Protein AF-A0A969IMR4-F1 (afdb_monomer)

Solvent-accessible surface area (backbone atoms only — not comparable to full-atom values): 5365 Å² total; per-residue (Å²): 130,90,61,49,59,70,56,50,55,50,51,30,56,76,72,72,49,92,75,61,77,88,48,38,65,58,51,29,55,56,49,41,53,52,52,53,53,56,51,55,49,67,68,76,63,70,69,82,71,70,80,84,73,71,77,74,84,75,77,71,86,65,89,71,72,94,73,98,71,88,89,88,83,77,86,89,76,132

Radius of gyration: 22.49 Å; Cα contacts (8 Å, |Δi|>4): 21; chains: 1; bounding box: 52×34×36 Å

Secondary structure (DSSP, 8-state):
-PPPHHHHHHHHHHTT----HHHHHHHHHHHHHHHHHHHHHHHT---------PPP----S--SS------SSSS---

pLDDT: mean 73.12, std 16.75, range [41.03, 94.94]

Nearest PDB structures (foldseek):
  2g5i-assembly1_C  TM=8.007E-01  e=4.595E-02  Staphylococcus aureus
  3ip4-assembly1_C  TM=7.839E-01  e=4.595E-02  Staphylococcus aureus subsp. aureus Mu50
  4beh-assembly1_B  TM=3.855E-01  e=8.969E+00  Homo sapiens

Foldseek 3Di:
DQFDLVNQVVVCVVVVHDDDSVCSVVVSVVVVVVVVVVVVVVVPDDPPDDPPPPPPPPPPPPPDDDDPDDDPPPPPDD

Sequence (78 aa):
MPLDRAAVAHIATLARIKVPEGELVRMAKELDGILHWVEQLKEDGFAQAAVYDRPACTTTAAVRSGALRTTAASSWAG

Structure (mmCIF, N/CA/C/O backbone):
data_AF-A0A969IMR4-F1
#
_entry.id   AF-A0A969IMR4-F1
#
loop_
_atom_site.group_PDB
_atom_site.id
_atom_site.type_symbol
_atom_site.label_atom_id
_atom_site.label_alt_id
_atom_site.label_comp_id
_atom_site.label_asym_id
_atom_site.label_entity_id
_atom_site.label_seq_id
_atom_site.pdbx_PDB_ins_code
_atom_site.Cartn_x
_atom_site.Cartn_y
_atom_site.Cartn_z
_atom_site.occupancy
_atom_site.B_iso_or_equiv
_atom_site.auth_seq_id
_atom_site.auth_comp_id
_atom_site.auth_asym_id
_atom_site.auth_atom_id
_atom_site.pdbx_PDB_model_num
ATOM 1 N N . MET A 1 1 ? -6.454 2.847 -10.980 1.00 54.91 1 MET A N 1
ATOM 2 C CA . MET A 1 1 ? -7.571 2.124 -10.301 1.00 54.91 1 MET A CA 1
ATOM 3 C C . MET A 1 1 ? -7.614 2.575 -8.843 1.00 54.91 1 MET A C 1
ATOM 5 O O . MET A 1 1 ? -6.532 2.625 -8.280 1.00 54.91 1 MET A O 1
ATOM 9 N N . PRO A 1 2 ? -8.775 2.879 -8.225 1.00 65.00 2 PRO A N 1
ATOM 10 C CA . PRO A 1 2 ? -8.807 3.383 -6.848 1.00 65.00 2 PRO A CA 1
ATOM 11 C C . PRO A 1 2 ? -8.432 2.295 -5.831 1.00 65.00 2 PRO A C 1
ATOM 13 O O . PRO A 1 2 ? -8.986 1.193 -5.857 1.00 65.00 2 PRO A O 1
ATOM 16 N N . LEU A 1 3 ? -7.498 2.608 -4.933 1.00 75.25 3 LEU A N 1
ATOM 17 C CA . LEU A 1 3 ? -7.066 1.712 -3.859 1.00 75.25 3 LEU A CA 1
ATOM 18 C C . LEU A 1 3 ? -8.039 1.767 -2.662 1.00 75.25 3 LEU A C 1
ATOM 20 O O . LEU A 1 3 ? -8.271 2.832 -2.093 1.00 75.25 3 LEU A O 1
ATOM 24 N N . ASP A 1 4 ? -8.594 0.619 -2.259 1.00 82.94 4 ASP A N 1
ATOM 25 C CA . ASP A 1 4 ? -9.514 0.520 -1.115 1.00 82.94 4 ASP A CA 1
ATOM 26 C C . ASP A 1 4 ? -8.788 0.268 0.223 1.00 82.94 4 ASP A C 1
ATOM 28 O O . ASP A 1 4 ? -7.695 -0.305 0.274 1.00 82.94 4 ASP A O 1
ATOM 32 N N . ARG A 1 5 ? -9.432 0.637 1.337 1.00 82.94 5 ARG A N 1
ATOM 33 C CA . ARG A 1 5 ? -8.934 0.391 2.701 1.00 82.94 5 ARG A CA 1
ATOM 34 C C . ARG A 1 5 ? -8.661 -1.088 2.971 1.00 82.94 5 ARG A C 1
ATOM 36 O O . ARG A 1 5 ? -7.661 -1.401 3.619 1.00 82.94 5 ARG A O 1
ATOM 43 N N . ALA A 1 6 ? -9.500 -1.993 2.456 1.00 86.06 6 ALA A N 1
ATOM 44 C CA . ALA A 1 6 ? -9.289 -3.430 2.619 1.00 86.06 6 ALA A CA 1
ATOM 45 C C . ALA A 1 6 ? -8.006 -3.903 1.914 1.00 86.06 6 ALA A C 1
ATOM 47 O O . ALA A 1 6 ? -7.276 -4.738 2.450 1.00 86.06 6 ALA A O 1
ATOM 48 N N . ALA A 1 7 ? -7.684 -3.323 0.752 1.00 89.12 7 ALA A N 1
ATOM 49 C CA . ALA A 1 7 ? -6.454 -3.628 0.026 1.00 89.12 7 ALA A CA 1
ATOM 50 C C . ALA A 1 7 ? -5.212 -3.156 0.800 1.00 89.12 7 ALA A C 1
ATOM 52 O O . ALA A 1 7 ? -4.245 -3.908 0.917 1.00 89.12 7 ALA A O 1
ATOM 53 N N . VAL A 1 8 ? -5.253 -1.960 1.401 1.00 88.12 8 VAL A N 1
ATOM 54 C CA . VAL A 1 8 ? -4.153 -1.442 2.239 1.00 88.12 8 VAL A CA 1
ATOM 55 C C . VAL A 1 8 ? -3.935 -2.313 3.478 1.00 88.12 8 VAL A C 1
ATOM 57 O O . VAL A 1 8 ? -2.796 -2.659 3.787 1.00 88.12 8 VAL A O 1
ATOM 60 N N . ALA A 1 9 ? -5.007 -2.732 4.157 1.00 87.25 9 ALA A N 1
ATOM 61 C CA . ALA A 1 9 ? -4.913 -3.631 5.309 1.00 87.25 9 ALA A CA 1
ATOM 62 C C . ALA A 1 9 ? -4.325 -5.004 4.927 1.00 87.25 9 ALA A C 1
ATOM 64 O O . ALA A 1 9 ? -3.500 -5.569 5.656 1.00 87.25 9 ALA A O 1
ATOM 65 N N . HIS A 1 10 ? -4.700 -5.524 3.755 1.00 89.56 10 HIS A N 1
ATOM 66 C CA . HIS A 1 10 ? -4.148 -6.769 3.232 1.00 89.56 10 HIS A CA 1
ATOM 67 C C . HIS A 1 10 ? -2.646 -6.644 2.927 1.00 89.56 10 HIS A C 1
ATOM 69 O O . HIS A 1 10 ? -1.856 -7.472 3.381 1.00 89.56 10 HIS A O 1
ATOM 75 N N . ILE A 1 11 ? -2.231 -5.571 2.245 1.00 90.56 11 ILE A N 1
ATOM 76 C CA . ILE A 1 11 ? -0.817 -5.285 1.953 1.00 90.56 11 ILE A CA 1
ATOM 77 C C . ILE A 1 11 ? -0.012 -5.114 3.249 1.00 90.56 11 ILE A C 1
ATOM 79 O O . ILE A 1 11 ? 1.070 -5.689 3.373 1.00 90.56 11 ILE A O 1
ATOM 83 N N . ALA A 1 12 ? -0.544 -4.392 4.239 1.00 89.38 12 ALA A N 1
ATOM 84 C CA . ALA A 1 12 ? 0.102 -4.219 5.541 1.00 89.38 12 ALA A CA 1
ATOM 85 C C . ALA A 1 12 ? 0.337 -5.566 6.246 1.00 89.38 12 ALA A C 1
ATOM 87 O O . ALA A 1 12 ? 1.406 -5.799 6.815 1.00 89.38 12 ALA A O 1
ATOM 88 N N . THR A 1 13 ? -0.621 -6.489 6.132 1.00 91.25 13 THR A N 1
ATOM 89 C CA . THR A 1 13 ? -0.499 -7.850 6.671 1.00 91.25 13 THR A CA 1
ATOM 90 C C . THR A 1 13 ? 0.595 -8.645 5.953 1.00 91.25 13 THR A C 1
ATOM 92 O O . THR A 1 13 ? 1.426 -9.271 6.615 1.00 91.25 13 THR A O 1
ATOM 95 N N . LEU A 1 14 ? 0.654 -8.583 4.617 1.00 94.56 14 LEU A N 1
ATOM 96 C CA . LEU A 1 14 ? 1.702 -9.239 3.820 1.00 94.56 14 LEU A CA 1
ATOM 97 C C . LEU A 1 14 ? 3.099 -8.694 4.147 1.00 94.56 14 LEU A C 1
ATOM 99 O O . LEU A 1 14 ? 4.056 -9.459 4.269 1.00 94.56 14 LEU A O 1
ATOM 103 N N . ALA A 1 15 ? 3.202 -7.381 4.353 1.00 93.50 15 ALA A N 1
ATOM 104 C CA . ALA A 1 15 ? 4.437 -6.7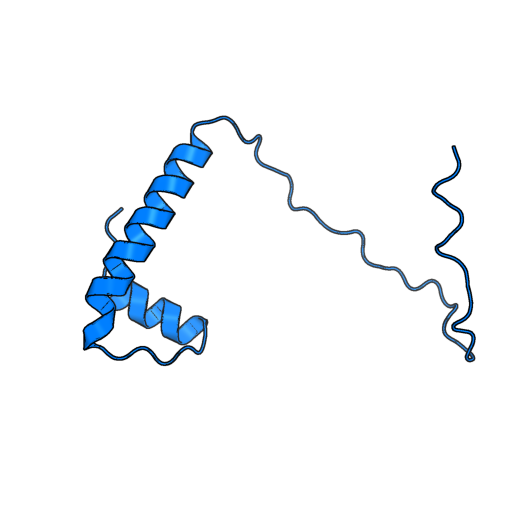01 4.727 1.00 93.50 15 ALA A CA 1
ATOM 105 C C . ALA A 1 15 ? 4.813 -6.869 6.214 1.00 93.50 15 ALA A C 1
ATOM 107 O O . ALA A 1 15 ? 5.897 -6.450 6.616 1.00 93.50 15 ALA A O 1
ATOM 108 N N . ARG A 1 16 ? 3.946 -7.491 7.031 1.00 94.94 16 ARG A N 1
ATOM 109 C CA . ARG A 1 16 ? 4.095 -7.634 8.493 1.00 94.94 16 ARG A CA 1
ATOM 110 C C . ARG A 1 16 ? 4.224 -6.288 9.226 1.00 94.94 16 ARG A C 1
ATOM 112 O O . ARG A 1 16 ? 4.921 -6.193 10.236 1.00 94.94 16 ARG A O 1
ATOM 119 N N . ILE A 1 17 ? 3.535 -5.257 8.737 1.00 91.81 17 ILE A N 1
ATOM 120 C CA . ILE A 1 17 ? 3.505 -3.915 9.330 1.00 91.81 17 ILE A CA 1
ATOM 121 C C . ILE A 1 17 ? 2.182 -3.734 10.072 1.00 91.81 17 ILE A C 1
ATOM 123 O O . ILE A 1 17 ? 1.106 -3.971 9.525 1.00 91.81 17 ILE A O 1
ATOM 127 N N . LYS A 1 18 ? 2.256 -3.294 11.330 1.00 87.06 18 LYS A N 1
ATOM 128 C CA . LYS A 1 18 ? 1.068 -2.991 12.130 1.00 87.06 18 LYS A CA 1
ATOM 129 C C . LYS A 1 18 ? 0.640 -1.550 11.854 1.00 87.06 18 LYS A C 1
ATOM 131 O O . LYS A 1 18 ? 1.293 -0.623 12.319 1.00 87.06 18 LYS A O 1
ATOM 136 N N . VAL A 1 19 ? -0.441 -1.377 11.098 1.00 85.25 19 VAL A N 1
ATOM 137 C CA . VAL A 1 19 ? -1.001 -0.061 10.758 1.00 85.25 19 VAL A CA 1
ATOM 138 C C . VAL A 1 19 ? -2.307 0.142 11.533 1.00 85.25 19 VAL A C 1
ATOM 140 O O . VAL A 1 19 ? -3.164 -0.744 11.497 1.00 85.25 19 VAL A O 1
ATOM 143 N N . PRO A 1 20 ? -2.481 1.259 12.260 1.00 88.06 20 PRO A N 1
ATOM 144 C CA . PRO A 1 20 ? -3.740 1.570 12.930 1.00 88.06 20 PRO A CA 1
ATOM 145 C C . PRO A 1 20 ? -4.830 1.960 11.918 1.00 88.06 20 PRO A C 1
ATOM 147 O O . PRO A 1 20 ? -4.560 2.628 10.921 1.00 88.06 20 PRO A O 1
ATOM 150 N N . GLU A 1 21 ? -6.089 1.604 12.194 1.00 81.19 21 GLU A N 1
ATOM 151 C CA . GLU A 1 21 ? -7.191 1.817 11.238 1.00 81.19 21 GLU A CA 1
ATOM 152 C C . GLU A 1 21 ? -7.438 3.287 10.870 1.00 81.19 21 GLU A C 1
ATOM 154 O O . GLU A 1 21 ? -7.832 3.590 9.743 1.00 81.19 21 GLU A O 1
ATOM 159 N N . GLY A 1 22 ? -7.143 4.213 11.788 1.00 85.19 22 GLY A N 1
ATOM 160 C CA . GLY A 1 22 ? -7.255 5.653 11.541 1.00 85.19 22 GLY A CA 1
ATOM 161 C C . GLY A 1 22 ? -6.298 6.176 10.463 1.00 85.19 22 GLY A C 1
ATOM 162 O O . GLY A 1 22 ? -6.579 7.199 9.842 1.00 85.19 22 GLY A O 1
ATOM 163 N N . GLU A 1 23 ? -5.200 5.467 10.189 1.00 86.00 23 GLU A N 1
ATOM 164 C CA . GLU A 1 23 ? -4.200 5.871 9.193 1.00 86.00 23 GLU A CA 1
ATOM 165 C C . GLU A 1 23 ? -4.413 5.211 7.826 1.00 86.00 23 GLU A C 1
ATOM 167 O O . GLU A 1 23 ? -3.855 5.676 6.830 1.00 86.00 23 GLU A O 1
ATOM 172 N N . LEU A 1 24 ? -5.278 4.193 7.733 1.00 85.81 24 LEU A N 1
ATOM 173 C CA . LEU A 1 24 ? -5.529 3.455 6.489 1.00 85.81 24 LEU A CA 1
ATOM 174 C C . LEU A 1 24 ? -6.023 4.359 5.356 1.00 85.81 24 LEU A C 1
ATOM 176 O O . LEU A 1 24 ? -5.618 4.191 4.210 1.00 85.81 24 LEU A O 1
ATOM 180 N N . VAL A 1 25 ? -6.873 5.342 5.671 1.00 85.50 25 VAL A N 1
ATOM 181 C CA . VAL A 1 25 ? -7.402 6.292 4.675 1.00 85.50 25 VAL A CA 1
ATOM 182 C C . VAL A 1 25 ? -6.290 7.184 4.125 1.00 85.50 25 VAL A C 1
ATOM 184 O O . VAL A 1 25 ? -6.233 7.445 2.924 1.00 85.50 25 VAL A O 1
ATOM 187 N N . ARG A 1 26 ? -5.385 7.639 4.996 1.00 89.00 26 ARG A N 1
ATOM 188 C CA . ARG A 1 26 ? -4.249 8.467 4.591 1.00 89.00 26 ARG A CA 1
ATOM 189 C C . ARG A 1 26 ? -3.272 7.656 3.739 1.00 89.00 26 ARG A C 1
ATOM 191 O O . ARG A 1 26 ? -2.878 8.123 2.674 1.00 89.00 26 ARG A O 1
ATOM 198 N N . MET A 1 27 ? -2.943 6.439 4.170 1.00 88.69 27 MET A N 1
ATOM 199 C CA . MET A 1 27 ? -2.062 5.544 3.417 1.00 88.69 27 MET A CA 1
ATOM 200 C C . MET A 1 27 ? -2.641 5.176 2.051 1.00 88.69 27 MET A C 1
ATOM 202 O O . MET A 1 27 ? -1.894 5.132 1.080 1.00 88.69 27 MET A O 1
ATOM 206 N N . ALA A 1 28 ? -3.958 4.969 1.949 1.00 89.06 28 ALA A N 1
ATOM 207 C CA . ALA A 1 28 ? -4.604 4.700 0.667 1.00 89.06 28 ALA A CA 1
ATOM 208 C C . ALA A 1 28 ? -4.357 5.833 -0.338 1.00 89.06 28 ALA A C 1
ATOM 210 O O . ALA A 1 28 ? -3.986 5.568 -1.477 1.00 89.06 28 ALA A O 1
ATOM 211 N N . LYS A 1 29 ? -4.475 7.093 0.1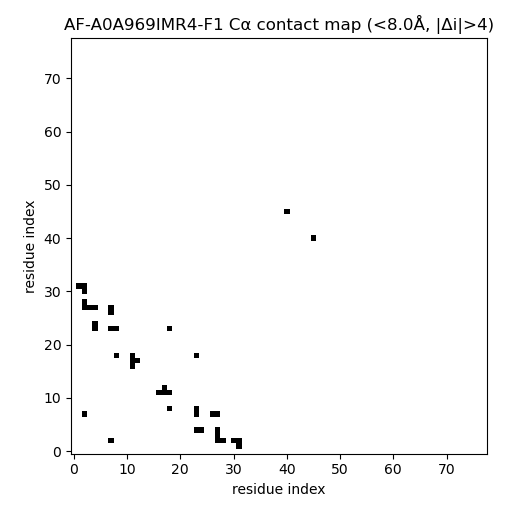01 1.00 89.12 29 LYS A N 1
ATOM 212 C CA . LYS A 1 29 ? -4.216 8.266 -0.745 1.00 89.12 29 LYS A CA 1
ATOM 213 C C . LYS A 1 29 ? -2.748 8.381 -1.165 1.00 89.12 29 LYS A C 1
ATOM 215 O O . LYS A 1 29 ? -2.467 8.711 -2.312 1.00 89.12 29 LYS A O 1
ATOM 220 N N . GLU A 1 30 ? -1.816 8.136 -0.245 1.00 90.81 30 GLU A N 1
ATOM 221 C CA . GLU A 1 30 ? -0.379 8.191 -0.551 1.00 90.81 30 GLU A CA 1
ATOM 222 C C . GLU A 1 30 ? 0.025 7.087 -1.544 1.00 90.81 30 GLU A C 1
ATOM 224 O O . GLU A 1 30 ? 0.746 7.353 -2.506 1.00 90.81 30 GLU A O 1
ATOM 229 N N . LEU A 1 31 ? -0.499 5.871 -1.369 1.00 90.62 31 LEU A N 1
ATOM 230 C CA . LEU A 1 31 ? -0.254 4.747 -2.274 1.00 90.62 31 LEU A CA 1
ATOM 231 C C . LEU A 1 31 ? -0.887 4.952 -3.656 1.00 90.62 31 LEU A C 1
ATOM 233 O O . LEU A 1 31 ? -0.262 4.607 -4.655 1.00 90.62 31 LEU A O 1
ATOM 237 N N . ASP A 1 32 ? -2.082 5.540 -3.729 1.00 90.62 32 ASP A N 1
ATOM 238 C CA . ASP A 1 32 ? -2.743 5.871 -4.999 1.00 90.62 32 ASP A CA 1
ATOM 239 C C . ASP A 1 32 ? -1.903 6.861 -5.828 1.00 90.62 32 ASP A C 1
ATOM 241 O O . ASP A 1 32 ? -1.706 6.663 -7.025 1.00 90.62 32 ASP A O 1
ATOM 245 N N . GLY A 1 33 ? -1.290 7.857 -5.175 1.00 90.56 33 GLY A N 1
ATOM 246 C CA . GLY A 1 33 ? -0.360 8.784 -5.827 1.00 90.56 33 GLY A CA 1
ATOM 247 C C . GLY A 1 33 ? 0.891 8.099 -6.392 1.00 90.56 33 GLY A C 1
ATOM 248 O O . GLY A 1 33 ? 1.307 8.399 -7.512 1.00 90.56 33 GLY A O 1
ATOM 249 N N . ILE A 1 34 ? 1.468 7.144 -5.654 1.00 90.88 34 ILE A N 1
ATOM 250 C CA . ILE A 1 34 ? 2.617 6.355 -6.130 1.00 90.88 34 ILE A CA 1
ATOM 251 C C . ILE A 1 34 ? 2.212 5.483 -7.322 1.00 90.88 34 ILE A C 1
ATOM 253 O O . ILE A 1 34 ? 2.933 5.438 -8.317 1.00 90.88 34 ILE A O 1
ATOM 257 N N . LEU A 1 35 ? 1.063 4.807 -7.248 1.00 88.88 35 LEU A N 1
ATOM 258 C CA . LEU A 1 35 ? 0.570 3.965 -8.339 1.00 88.88 35 LEU A CA 1
ATOM 259 C C . LEU A 1 35 ? 0.291 4.778 -9.603 1.00 88.88 35 LEU A C 1
ATOM 261 O O . LEU A 1 35 ? 0.651 4.332 -10.690 1.00 88.88 35 LEU A O 1
ATOM 265 N N . HIS A 1 36 ? -0.268 5.979 -9.465 1.00 90.00 36 HIS A N 1
ATOM 266 C CA . HIS A 1 36 ? -0.492 6.871 -10.597 1.00 90.00 36 HIS A CA 1
ATOM 267 C C . HIS A 1 36 ? 0.823 7.300 -11.267 1.00 90.00 36 HIS A C 1
ATOM 269 O O . HIS A 1 36 ? 0.926 7.296 -12.493 1.00 90.00 36 HIS A O 1
ATOM 275 N N . TRP A 1 37 ? 1.861 7.602 -10.481 1.00 90.81 37 TRP A N 1
ATOM 276 C CA . TRP A 1 37 ? 3.192 7.883 -11.026 1.00 90.81 37 TRP A CA 1
ATOM 277 C C . TRP A 1 37 ? 3.798 6.662 -11.743 1.00 90.81 37 TRP A C 1
ATOM 279 O O . TRP A 1 37 ? 4.345 6.791 -12.835 1.00 90.81 37 TRP A O 1
ATOM 289 N N . VAL A 1 38 ? 3.639 5.455 -11.185 1.00 87.75 38 VAL A N 1
ATOM 290 C CA . VAL A 1 38 ? 4.082 4.197 -11.822 1.00 87.75 38 VAL A CA 1
ATOM 291 C C . VAL A 1 38 ? 3.303 3.880 -13.110 1.00 87.75 38 VAL A C 1
ATOM 293 O O . VAL A 1 38 ? 3.829 3.218 -14.006 1.00 87.75 38 VAL A O 1
ATOM 296 N N . GLU A 1 39 ? 2.056 4.329 -13.233 1.00 86.12 39 GLU A N 1
ATOM 297 C CA . GLU A 1 39 ? 1.282 4.195 -14.472 1.00 86.12 39 GLU A CA 1
ATOM 298 C C . GLU A 1 39 ? 1.836 5.094 -15.585 1.00 86.12 39 GLU A C 1
ATOM 300 O O . GLU A 1 39 ? 2.048 4.587 -16.683 1.00 86.12 39 GLU A O 1
ATOM 305 N N . GLN A 1 40 ? 2.167 6.359 -15.295 1.00 87.38 40 GLN A N 1
ATOM 306 C CA . GLN A 1 40 ? 2.800 7.275 -16.269 1.00 87.38 40 GLN A CA 1
ATOM 307 C C . GLN A 1 40 ? 4.117 6.717 -16.793 1.00 87.38 40 GLN A C 1
ATOM 309 O O . GLN A 1 40 ? 4.417 6.768 -17.976 1.00 87.38 40 GLN A O 1
ATOM 314 N N . LEU A 1 41 ? 4.866 6.100 -15.889 1.00 84.88 41 LEU A N 1
ATOM 315 C CA . LEU A 1 41 ? 6.078 5.382 -16.196 1.00 84.88 41 LEU A CA 1
ATOM 316 C C . LEU A 1 41 ? 5.852 4.349 -17.331 1.00 84.88 41 LEU A C 1
ATOM 318 O O . LEU A 1 41 ? 6.576 4.370 -18.325 1.00 84.88 41 LEU A O 1
ATOM 322 N N . LYS A 1 42 ? 4.830 3.482 -17.262 1.00 77.25 42 LYS A N 1
ATOM 323 C CA . LYS A 1 42 ? 4.552 2.493 -18.338 1.00 77.25 42 LYS A CA 1
ATOM 324 C C . LYS A 1 42 ? 4.364 3.142 -19.720 1.00 77.25 42 LYS A C 1
ATOM 326 O O . LYS A 1 42 ? 4.633 2.497 -20.731 1.00 77.25 42 LYS A O 1
ATOM 331 N N . GLU A 1 43 ? 3.921 4.395 -19.698 1.00 75.75 43 GLU A N 1
ATOM 332 C CA . GLU A 1 43 ? 3.823 5.392 -20.767 1.00 75.75 43 GLU A CA 1
ATOM 333 C C . GLU A 1 43 ? 5.065 5.479 -21.660 1.00 75.75 43 GLU A C 1
ATOM 335 O O . GLU A 1 43 ? 5.060 5.285 -22.877 1.00 75.75 43 GLU A O 1
ATOM 340 N N . ASP A 1 44 ? 6.171 5.757 -20.967 1.00 71.94 44 ASP A N 1
ATOM 341 C CA . ASP A 1 44 ? 7.390 6.364 -21.503 1.00 71.94 44 ASP A CA 1
ATOM 342 C C . ASP A 1 44 ? 8.357 5.347 -22.139 1.00 71.94 44 ASP A C 1
ATOM 344 O O . ASP A 1 44 ? 9.510 5.659 -22.444 1.00 71.94 44 ASP A O 1
ATOM 348 N N . GLY A 1 45 ? 7.889 4.122 -22.394 1.00 62.19 45 GLY A N 1
ATOM 349 C CA . GLY A 1 45 ? 8.615 3.156 -23.214 1.00 62.19 45 GLY A CA 1
ATOM 350 C C . GLY A 1 45 ? 9.751 2.436 -22.493 1.00 62.19 45 GLY A C 1
ATOM 351 O O . GLY A 1 45 ? 10.842 2.277 -23.046 1.00 62.19 45 GLY A O 1
ATOM 352 N N . PHE A 1 46 ? 9.502 1.901 -21.294 1.00 64.75 46 PHE A N 1
ATOM 353 C CA . PHE A 1 46 ? 10.357 0.815 -20.807 1.00 64.75 46 PHE A CA 1
ATOM 354 C C . PHE A 1 46 ? 10.079 -0.405 -21.667 1.00 64.75 46 PHE A C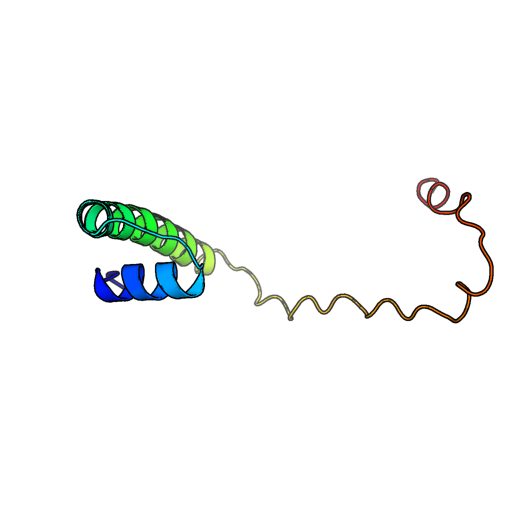 1
ATOM 356 O O . PHE A 1 46 ? 9.024 -1.034 -21.557 1.00 64.75 46 PHE A O 1
ATOM 363 N N . ALA A 1 47 ? 11.032 -0.760 -22.525 1.00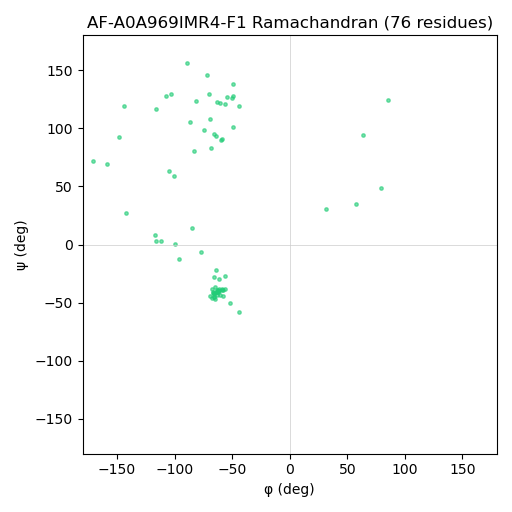 63.16 47 ALA A N 1
ATOM 364 C CA . ALA A 1 47 ? 11.045 -2.086 -23.114 1.00 63.16 47 ALA A CA 1
ATOM 365 C C . ALA A 1 47 ? 10.911 -3.098 -21.968 1.00 63.16 47 ALA A C 1
ATOM 367 O O . ALA A 1 47 ? 11.661 -3.009 -20.995 1.00 63.16 47 ALA A O 1
ATOM 368 N N . GLN A 1 48 ? 9.927 -4.000 -22.059 1.00 64.06 48 GLN A N 1
ATOM 369 C CA . GLN A 1 48 ? 9.648 -5.017 -21.048 1.00 64.06 48 GLN A CA 1
ATOM 370 C C . GLN A 1 48 ? 10.956 -5.730 -20.702 1.00 64.06 48 GLN A C 1
ATOM 372 O O . GLN A 1 48 ? 11.446 -6.553 -21.475 1.00 64.06 48 GLN A O 1
ATOM 377 N N . ALA A 1 49 ? 11.561 -5.350 -19.576 1.00 62.38 49 ALA A N 1
ATOM 378 C CA . ALA A 1 49 ? 12.842 -5.899 -19.192 1.00 62.38 49 ALA A CA 1
ATOM 379 C C . ALA A 1 49 ? 12.624 -7.394 -18.973 1.00 62.38 49 ALA A C 1
ATOM 381 O O . ALA A 1 49 ? 11.762 -7.794 -18.185 1.00 62.38 49 ALA A O 1
ATOM 382 N N . ALA A 1 50 ? 13.379 -8.223 -19.697 1.00 63.38 50 ALA A N 1
ATOM 383 C CA . ALA A 1 50 ? 13.506 -9.624 -19.339 1.00 63.38 50 ALA A CA 1
ATOM 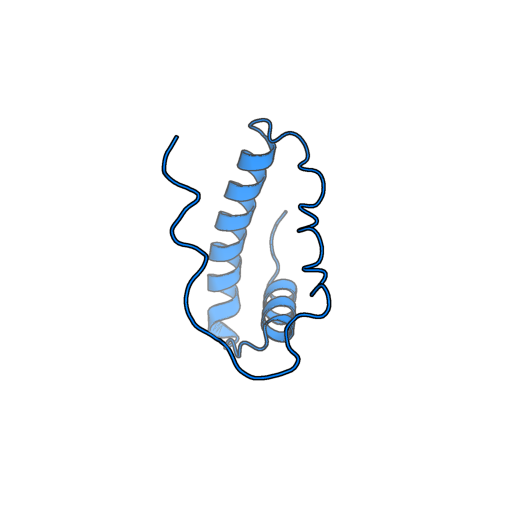384 C C . ALA A 1 50 ? 13.851 -9.683 -17.845 1.00 63.38 50 ALA A C 1
ATOM 386 O O . ALA A 1 50 ? 14.629 -8.851 -17.366 1.00 63.38 50 ALA A O 1
ATOM 387 N N . VAL A 1 51 ? 13.233 -10.615 -17.111 1.00 75.88 51 VAL A N 1
ATOM 388 C CA . VAL A 1 51 ? 13.537 -10.847 -15.694 1.00 75.88 51 VAL A CA 1
ATOM 389 C C . VAL A 1 51 ? 15.054 -10.831 -15.555 1.00 75.88 51 VAL A C 1
ATOM 391 O O . VAL A 1 51 ? 15.727 -11.608 -16.232 1.00 75.88 51 VAL A O 1
ATOM 394 N N . TYR A 1 52 ? 15.587 -9.905 -14.750 1.00 71.88 52 TYR A N 1
ATOM 395 C CA . TYR A 1 52 ? 17.016 -9.872 -14.464 1.00 71.88 52 TYR A CA 1
ATOM 396 C C . TYR A 1 52 ? 17.325 -11.108 -13.622 1.00 71.88 52 TYR A C 1
ATOM 398 O O . TYR A 1 52 ? 17.312 -11.068 -12.390 1.00 71.88 52 TYR A O 1
ATOM 406 N N . ASP A 1 53 ? 17.523 -12.233 -14.301 1.00 73.75 53 ASP A N 1
ATOM 407 C CA . ASP A 1 53 ? 18.038 -13.439 -13.695 1.00 73.75 53 ASP A CA 1
ATOM 408 C C . ASP A 1 53 ? 19.521 -13.191 -13.474 1.00 73.75 53 ASP A C 1
ATOM 410 O O . ASP A 1 53 ? 20.345 -13.227 -14.393 1.00 73.75 53 ASP A O 1
ATOM 414 N N . ARG A 1 54 ? 19.855 -12.814 -12.240 1.00 71.44 54 ARG A N 1
ATOM 415 C CA . ARG A 1 54 ? 21.251 -12.762 -11.839 1.00 71.44 54 ARG A CA 1
ATOM 416 C C . ARG A 1 54 ? 21.777 -14.188 -12.000 1.00 71.44 54 ARG A C 1
ATOM 418 O O . ARG A 1 54 ? 21.234 -15.068 -11.330 1.00 71.44 54 ARG A O 1
ATOM 425 N N . PRO A 1 55 ? 22.828 -14.429 -12.806 1.00 68.69 55 PRO A N 1
ATOM 426 C CA . PRO A 1 55 ? 23.372 -15.769 -12.935 1.00 68.69 55 PRO A CA 1
ATOM 427 C C . PRO A 1 55 ? 23.714 -16.268 -11.535 1.00 68.69 55 PRO A C 1
ATOM 429 O O . PRO A 1 55 ? 24.372 -15.559 -10.762 1.00 68.69 55 PRO A O 1
ATOM 432 N N . ALA A 1 56 ? 23.196 -17.448 -11.188 1.00 67.69 56 ALA A N 1
ATOM 433 C CA . ALA A 1 56 ? 23.477 -18.068 -9.907 1.00 67.69 56 ALA A CA 1
ATOM 434 C C . ALA A 1 56 ? 24.992 -18.036 -9.698 1.00 67.69 56 ALA A C 1
ATOM 436 O O . ALA A 1 56 ? 25.751 -18.441 -10.579 1.00 67.69 56 ALA A O 1
ATOM 437 N N . CYS A 1 57 ? 25.433 -17.525 -8.548 1.00 55.56 57 CYS A N 1
ATOM 438 C CA . CYS A 1 57 ? 26.807 -17.696 -8.109 1.00 55.56 57 CYS A CA 1
ATOM 439 C C . CYS A 1 57 ? 27.037 -19.204 -7.987 1.00 55.56 57 CYS A C 1
ATOM 441 O O . CYS A 1 57 ? 26.768 -19.808 -6.946 1.00 55.56 57 CYS A O 1
ATOM 443 N N . THR A 1 58 ? 27.486 -19.842 -9.066 1.00 59.41 58 THR A N 1
ATOM 444 C CA . THR A 1 58 ? 28.071 -21.166 -8.993 1.00 59.41 58 THR A CA 1
ATOM 445 C C . THR A 1 58 ? 29.345 -20.956 -8.205 1.00 59.41 58 THR A C 1
ATOM 447 O O . THR A 1 58 ? 30.365 -20.525 -8.741 1.00 59.41 58 THR A O 1
ATOM 450 N N . THR A 1 59 ? 29.266 -21.189 -6.897 1.00 57.81 59 THR A N 1
ATOM 451 C CA . THR A 1 59 ? 30.453 -21.410 -6.087 1.00 57.81 59 THR A CA 1
ATOM 452 C C . THR A 1 59 ? 31.147 -22.623 -6.700 1.00 57.81 59 THR A C 1
ATOM 454 O O . THR A 1 59 ? 30.835 -23.765 -6.373 1.00 57.81 59 THR A O 1
ATOM 457 N N . THR A 1 60 ? 32.053 -22.389 -7.648 1.00 51.94 60 THR A N 1
ATOM 458 C CA . THR A 1 60 ? 33.018 -23.387 -8.096 1.00 51.94 60 THR A CA 1
ATOM 459 C C . THR A 1 60 ? 33.898 -23.668 -6.895 1.00 51.94 60 THR A C 1
ATOM 461 O O . THR A 1 60 ? 34.800 -22.891 -6.621 1.00 51.94 60 THR A O 1
ATOM 464 N N . ALA A 1 61 ? 33.546 -24.699 -6.124 1.00 52.25 61 ALA A N 1
ATOM 465 C CA . ALA A 1 61 ? 34.392 -25.557 -5.289 1.00 52.25 61 ALA A CA 1
ATOM 466 C C . ALA A 1 61 ? 35.676 -24.971 -4.638 1.00 52.25 61 ALA A C 1
ATOM 468 O O . ALA A 1 61 ? 36.623 -25.718 -4.416 1.00 52.25 61 ALA A O 1
ATOM 469 N N . ALA A 1 62 ? 35.734 -23.683 -4.292 1.00 48.09 62 ALA A N 1
ATOM 470 C CA . ALA A 1 62 ? 36.937 -23.040 -3.754 1.00 48.09 62 ALA A CA 1
ATOM 471 C C . ALA A 1 62 ? 36.768 -22.523 -2.320 1.00 48.09 62 ALA A C 1
ATOM 473 O O . ALA A 1 62 ? 37.711 -21.987 -1.751 1.00 48.09 62 ALA A O 1
ATOM 474 N N . VAL A 1 63 ? 35.613 -22.738 -1.681 1.00 50.75 63 VAL A N 1
ATOM 475 C CA . VAL A 1 63 ? 35.480 -22.544 -0.226 1.00 50.75 63 VAL A CA 1
ATOM 476 C C . VAL A 1 63 ? 35.541 -23.901 0.468 1.00 50.75 63 VAL A C 1
ATOM 478 O O . VAL A 1 63 ? 34.632 -24.337 1.168 1.00 50.75 63 VAL A O 1
ATOM 481 N N . ARG A 1 64 ? 36.656 -24.596 0.249 1.00 51.66 64 ARG A N 1
ATOM 482 C C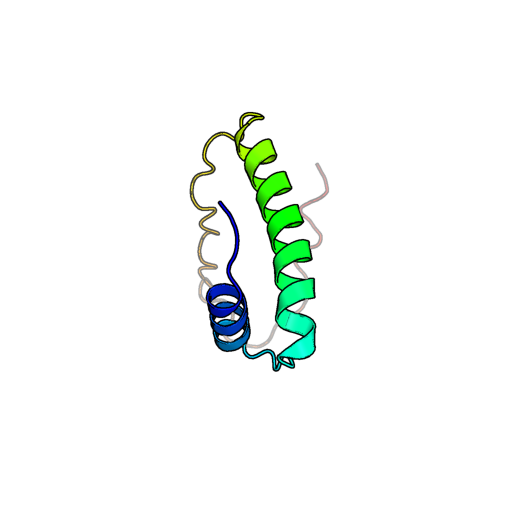A . ARG A 1 64 ? 37.187 -25.545 1.222 1.00 51.66 64 ARG A CA 1
ATOM 483 C C . ARG A 1 64 ? 38.537 -24.984 1.659 1.00 51.66 64 ARG A C 1
ATOM 485 O O . ARG A 1 64 ? 39.459 -24.918 0.854 1.00 51.66 64 ARG A O 1
ATOM 492 N N . SER A 1 65 ? 38.629 -24.656 2.948 1.00 45.41 65 SER A N 1
ATOM 493 C CA . SER A 1 65 ? 39.796 -24.120 3.681 1.00 45.41 65 SER A CA 1
ATOM 494 C C . SER A 1 65 ? 39.957 -22.597 3.597 1.00 45.41 65 SER A C 1
ATOM 496 O O . SER A 1 65 ? 39.982 -22.014 2.523 1.00 45.41 65 SER A O 1
ATOM 498 N N . GLY A 1 66 ? 40.024 -21.945 4.761 1.00 52.84 66 GLY A N 1
ATOM 499 C CA . GLY A 1 66 ? 39.969 -20.492 4.908 1.00 52.84 66 GLY A CA 1
ATOM 500 C C . GLY A 1 66 ? 41.033 -19.728 4.118 1.00 52.84 66 GLY A C 1
ATOM 501 O O . GLY A 1 66 ? 42.224 -19.885 4.357 1.00 52.84 66 GLY A O 1
ATOM 502 N N . ALA A 1 67 ? 40.588 -18.844 3.227 1.00 49.22 67 ALA A N 1
ATOM 503 C CA . ALA A 1 67 ? 41.424 -17.827 2.599 1.00 49.22 67 ALA A CA 1
ATOM 504 C C . ALA A 1 67 ? 40.552 -16.678 2.064 1.00 49.22 67 ALA A C 1
ATOM 506 O O . ALA A 1 67 ? 40.416 -16.485 0.862 1.00 49.22 67 ALA A O 1
ATOM 507 N N . LEU A 1 68 ? 39.948 -15.881 2.951 1.00 48.47 68 LEU A N 1
ATOM 508 C CA . LEU A 1 68 ? 39.460 -14.554 2.563 1.00 48.47 68 LEU A CA 1
ATOM 509 C C . LEU A 1 68 ? 40.627 -13.569 2.633 1.00 48.47 68 LEU A C 1
ATOM 511 O O . LEU A 1 68 ? 40.772 -12.846 3.615 1.00 48.47 68 LEU A O 1
ATOM 515 N N . ARG A 1 69 ? 41.470 -13.547 1.599 1.00 50.81 69 ARG A N 1
ATOM 516 C CA . ARG A 1 69 ? 42.295 -12.376 1.279 1.00 50.81 69 ARG A CA 1
ATOM 517 C C . ARG A 1 69 ? 42.423 -12.225 -0.238 1.00 50.81 69 ARG A C 1
ATOM 519 O O . ARG A 1 69 ? 42.959 -13.091 -0.911 1.00 50.81 69 ARG A O 1
ATOM 526 N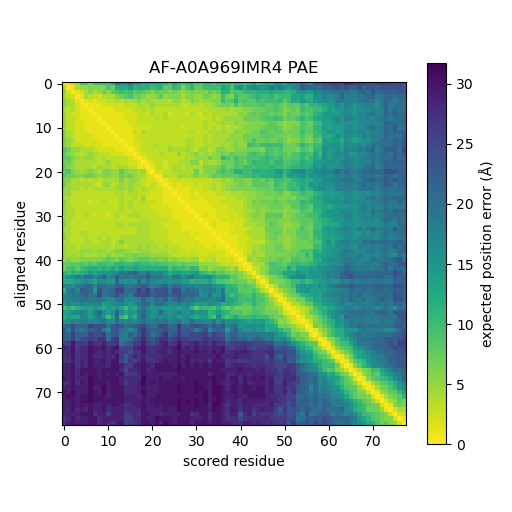 N . THR A 1 70 ? 41.927 -11.077 -0.706 1.00 52.34 70 THR A N 1
ATOM 527 C CA . THR A 1 70 ? 42.341 -10.349 -1.917 1.00 52.34 70 THR A CA 1
ATOM 528 C C . THR A 1 70 ? 42.143 -11.045 -3.267 1.00 52.34 70 THR A C 1
ATOM 530 O O . THR A 1 70 ? 43.049 -11.714 -3.744 1.00 52.34 70 THR A O 1
ATOM 533 N N . THR A 1 71 ? 41.019 -10.796 -3.952 1.00 52.94 71 THR A N 1
ATOM 534 C CA . THR A 1 71 ? 40.988 -10.624 -5.429 1.00 52.94 71 THR A CA 1
ATOM 535 C C . THR A 1 71 ? 39.614 -10.130 -5.903 1.00 52.94 71 THR A C 1
ATOM 537 O O . THR A 1 71 ? 38.832 -10.847 -6.508 1.00 52.94 71 THR A O 1
ATOM 540 N N . ALA A 1 72 ? 39.298 -8.870 -5.614 1.00 47.56 72 ALA A N 1
ATOM 541 C CA . ALA A 1 72 ? 38.247 -8.137 -6.333 1.00 47.56 72 ALA A CA 1
ATOM 542 C C . ALA A 1 72 ? 38.643 -6.665 -6.548 1.00 47.56 72 ALA A C 1
ATOM 544 O O . ALA A 1 72 ? 37.792 -5.789 -6.620 1.00 47.56 72 ALA A O 1
ATOM 545 N N . ALA A 1 73 ? 39.951 -6.388 -6.605 1.00 49.59 73 ALA A N 1
ATOM 546 C CA . ALA A 1 73 ? 40.495 -5.041 -6.785 1.00 49.59 73 ALA A CA 1
ATOM 547 C C . ALA A 1 73 ? 41.190 -4.833 -8.146 1.00 49.59 73 ALA A C 1
ATOM 549 O O . ALA A 1 73 ? 41.745 -3.767 -8.366 1.00 49.59 73 ALA A O 1
ATOM 550 N N . SER A 1 74 ? 41.196 -5.812 -9.061 1.00 49.81 74 SER A N 1
ATOM 551 C CA . SER A 1 74 ? 42.054 -5.757 -10.258 1.00 49.81 74 SER A CA 1
ATOM 552 C C . SER A 1 74 ? 41.341 -5.723 -11.614 1.00 49.81 74 SER A C 1
ATOM 554 O O . SER A 1 74 ? 42.028 -5.815 -12.622 1.00 49.81 74 SER A O 1
ATOM 556 N N . SER A 1 75 ? 40.012 -5.579 -1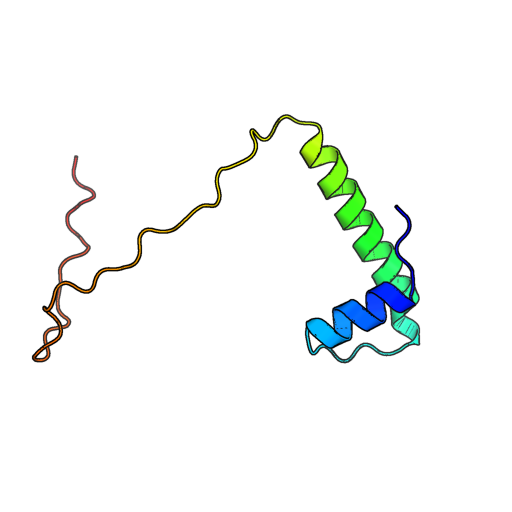1.696 1.00 52.88 75 SER A N 1
ATOM 557 C CA . SER A 1 75 ? 39.336 -5.491 -13.009 1.00 52.88 75 SER A CA 1
ATOM 558 C C . SER A 1 75 ? 38.971 -4.074 -13.465 1.00 52.88 75 SER A C 1
ATOM 560 O O . SER A 1 75 ? 38.428 -3.921 -14.551 1.00 52.88 75 SER A O 1
ATOM 562 N N . TRP A 1 76 ? 39.288 -3.037 -12.685 1.00 47.59 76 TRP A N 1
ATOM 563 C CA . TRP A 1 76 ? 39.147 -1.634 -13.102 1.00 47.59 76 TRP A CA 1
ATOM 564 C C . TRP A 1 76 ? 40.531 -1.051 -13.416 1.00 47.59 76 TRP A C 1
ATOM 566 O O . TRP A 1 76 ? 41.027 -0.165 -12.728 1.00 47.59 76 TRP A O 1
ATOM 576 N N . ALA A 1 77 ? 41.189 -1.613 -14.424 1.00 45.16 77 ALA A N 1
ATOM 577 C CA . ALA A 1 77 ? 42.331 -1.010 -15.101 1.00 45.16 77 ALA A CA 1
ATOM 578 C C . ALA A 1 77 ? 42.288 -1.484 -16.558 1.00 45.16 77 ALA A C 1
ATOM 580 O O . ALA A 1 77 ? 42.758 -2.574 -16.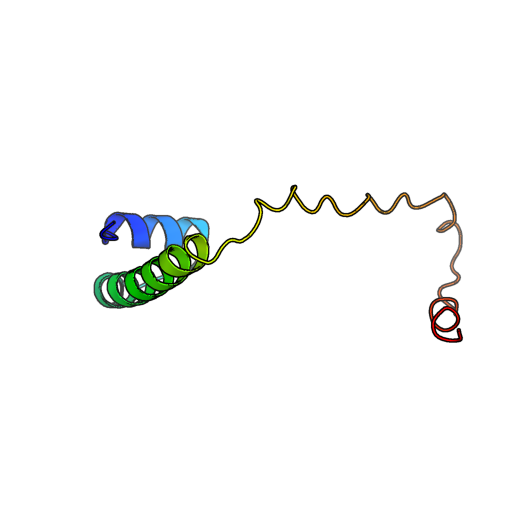882 1.00 45.16 77 ALA A O 1
ATOM 581 N N . GLY A 1 78 ? 41.639 -0.680 -17.395 1.00 41.03 78 GLY A N 1
ATOM 582 C CA . GLY A 1 78 ? 41.489 -0.862 -18.834 1.00 41.03 78 GLY A CA 1
ATOM 583 C C . GLY A 1 78 ? 40.856 0.381 -19.420 1.00 41.03 78 GLY A C 1
ATOM 584 O O . GLY A 1 78 ? 39.646 0.558 -19.167 1.00 41.03 78 GLY A O 1
#

Mean predicted aligned error: 13.71 Å